Protein AF-A0A132CA80-F1 (afdb_monomer_lite)

Radius of gyration: 18.48 Å; chains: 1; bounding box: 50×25×46 Å

Structure (mmCIF, N/CA/C/O backbone):
data_AF-A0A132CA80-F1
#
_entry.id   AF-A0A132CA80-F1
#
loop_
_atom_site.group_PDB
_atom_site.id
_atom_site.type_symbol
_atom_site.label_atom_id
_atom_site.label_alt_id
_atom_site.label_comp_id
_atom_site.label_asym_id
_atom_site.label_entity_id
_atom_site.label_seq_id
_atom_site.pdbx_PDB_ins_code
_atom_site.Cartn_x
_atom_site.Cartn_y
_atom_site.Cartn_z
_atom_site.occupancy
_atom_site.B_iso_or_equiv
_atom_site.auth_seq_id
_atom_site.auth_comp_id
_atom_site.auth_asym_id
_atom_site.auth_atom_id
_atom_site.pdbx_PDB_model_num
ATOM 1 N N . MET A 1 1 ? -22.729 13.886 7.588 1.00 53.31 1 MET A N 1
ATOM 2 C CA . MET A 1 1 ? -21.333 14.214 7.976 1.00 53.31 1 MET A CA 1
ATOM 3 C C . MET A 1 1 ? -20.544 13.038 8.576 1.00 53.31 1 MET A C 1
ATOM 5 O O . MET A 1 1 ? -19.433 12.800 8.128 1.00 53.31 1 MET A O 1
ATOM 9 N N . LYS A 1 2 ? -21.091 12.235 9.509 1.00 60.41 2 LYS A N 1
ATOM 10 C CA . LYS A 1 2 ? -20.344 11.138 10.183 1.00 60.41 2 LYS A CA 1
ATOM 11 C C . LYS A 1 2 ? -19.775 10.031 9.264 1.00 60.41 2 LYS A C 1
ATOM 13 O O . LYS A 1 2 ? -18.798 9.391 9.634 1.00 60.41 2 LYS A O 1
ATOM 18 N N . LYS A 1 3 ? -20.377 9.775 8.092 1.00 66.94 3 LYS A N 1
ATOM 19 C CA . LYS A 1 3 ? -19.899 8.756 7.128 1.00 66.94 3 LYS A CA 1
ATOM 20 C C . LYS A 1 3 ? -18.690 9.237 6.312 1.00 66.94 3 LYS A C 1
ATOM 22 O O . LYS A 1 3 ? -17.729 8.491 6.186 1.00 66.94 3 LYS A O 1
ATOM 27 N N . LEU A 1 4 ? -18.713 10.491 5.849 1.00 74.81 4 LEU A N 1
ATOM 28 C CA . LEU A 1 4 ? -17.603 11.111 5.111 1.00 74.81 4 LEU A CA 1
ATOM 29 C C . LEU A 1 4 ? -16.339 11.214 5.971 1.00 74.81 4 LEU A C 1
ATOM 31 O O . LEU A 1 4 ? -15.269 10.852 5.502 1.00 74.81 4 LEU A O 1
ATOM 35 N N . GLY A 1 5 ? -16.471 11.593 7.248 1.00 77.56 5 GLY A N 1
ATOM 36 C CA . GLY A 1 5 ? -15.329 11.639 8.170 1.00 77.56 5 GLY A CA 1
ATOM 37 C C . GLY A 1 5 ? -14.659 10.276 8.383 1.00 77.56 5 GLY A C 1
ATOM 38 O O . GLY A 1 5 ? -13.439 10.199 8.456 1.00 77.56 5 GLY A O 1
ATOM 39 N N . LYS A 1 6 ? -15.433 9.181 8.407 1.00 79.06 6 LYS A N 1
ATOM 40 C CA . LYS A 1 6 ? -14.883 7.816 8.501 1.00 79.06 6 LYS A CA 1
ATOM 41 C C . LYS A 1 6 ? -14.187 7.377 7.213 1.00 79.06 6 LYS A C 1
ATOM 43 O O . LYS A 1 6 ? -13.144 6.739 7.284 1.00 79.06 6 LYS A O 1
ATOM 48 N N . CYS A 1 7 ? -14.750 7.721 6.053 1.00 77.88 7 CYS A N 1
ATOM 49 C CA . CYS A 1 7 ? -14.102 7.463 4.767 1.00 77.88 7 CYS A CA 1
ATOM 50 C C . CYS A 1 7 ? -12.776 8.220 4.660 1.00 77.88 7 CYS A C 1
ATOM 52 O O . CYS A 1 7 ? -11.759 7.591 4.401 1.00 77.88 7 CYS A O 1
ATOM 54 N N . ALA A 1 8 ? -12.771 9.523 4.956 1.00 84.00 8 ALA A N 1
ATOM 55 C CA . ALA A 1 8 ? -11.560 10.337 4.950 1.00 84.00 8 ALA A CA 1
ATOM 56 C C . ALA A 1 8 ? -10.497 9.787 5.913 1.00 84.00 8 ALA A C 1
ATOM 58 O O . ALA A 1 8 ? -9.340 9.650 5.533 1.00 84.00 8 ALA A O 1
ATOM 59 N N . LEU A 1 9 ? -10.896 9.393 7.127 1.00 85.38 9 LEU A N 1
ATOM 60 C CA . LEU A 1 9 ? -9.980 8.803 8.101 1.00 85.38 9 LEU A CA 1
ATOM 61 C C . LEU A 1 9 ? -9.358 7.493 7.594 1.00 85.38 9 LEU A C 1
ATOM 63 O O . LEU A 1 9 ? -8.147 7.326 7.682 1.00 85.38 9 LEU A O 1
ATOM 67 N N . ASN A 1 10 ? -10.156 6.587 7.022 1.00 85.94 10 ASN A N 1
ATOM 68 C CA . ASN A 1 10 ? -9.639 5.341 6.450 1.00 85.94 10 ASN A CA 1
ATOM 69 C C . ASN A 1 10 ? -8.670 5.600 5.293 1.00 85.94 10 ASN A C 1
ATOM 71 O O . ASN A 1 10 ? -7.649 4.923 5.196 1.00 85.94 10 ASN A O 1
ATOM 75 N N . THR A 1 11 ? -8.967 6.579 4.436 1.00 85.56 11 THR A N 1
ATOM 76 C CA . THR A 1 11 ? -8.073 6.978 3.344 1.00 85.56 11 THR A CA 1
ATOM 77 C C . THR A 1 11 ? -6.756 7.519 3.890 1.00 85.56 11 THR A C 1
ATOM 79 O O . THR A 1 11 ? -5.702 7.081 3.446 1.00 85.56 11 THR A O 1
ATOM 82 N N . ILE A 1 12 ? -6.793 8.393 4.899 1.00 90.19 12 ILE A N 1
ATOM 83 C CA . ILE A 1 12 ? -5.584 8.935 5.535 1.00 90.19 12 ILE A CA 1
ATOM 84 C C . ILE A 1 12 ? -4.757 7.811 6.168 1.00 90.19 12 ILE A C 1
ATOM 86 O O . ILE A 1 12 ? -3.561 7.728 5.914 1.00 90.19 12 ILE A O 1
ATOM 90 N N . ILE A 1 13 ? -5.382 6.908 6.931 1.00 89.75 13 ILE A N 1
ATOM 91 C CA . ILE A 1 13 ? -4.693 5.757 7.540 1.00 89.75 13 ILE A CA 1
ATOM 92 C C . ILE A 1 13 ? -4.065 4.869 6.463 1.00 89.75 13 ILE A C 1
ATOM 94 O O . ILE A 1 13 ? -2.946 4.399 6.633 1.00 89.75 13 ILE A O 1
ATOM 98 N N . THR A 1 14 ? -4.760 4.664 5.344 1.00 89.00 14 THR A N 1
ATOM 99 C CA . THR A 1 14 ? -4.258 3.848 4.234 1.00 89.00 14 THR A CA 1
ATOM 100 C C . THR A 1 14 ? -3.051 4.489 3.560 1.00 89.00 14 THR A C 1
ATOM 102 O O . THR A 1 14 ? -2.060 3.809 3.318 1.00 89.00 14 THR A O 1
ATOM 105 N N . LEU A 1 15 ? -3.103 5.796 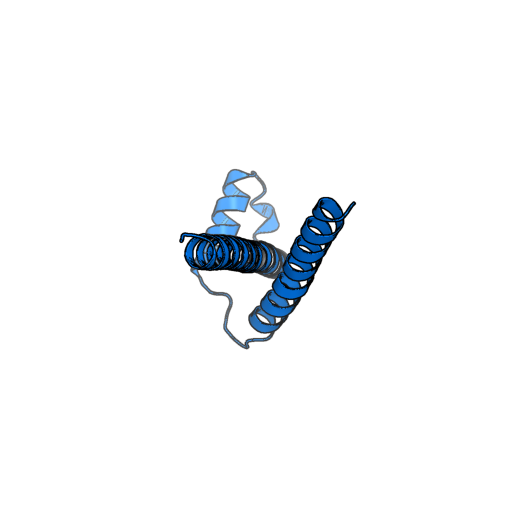3.300 1.00 88.81 15 LEU A N 1
ATOM 106 C CA . LEU A 1 15 ? -2.005 6.530 2.672 1.00 88.81 15 LEU A CA 1
ATOM 107 C C . LEU A 1 15 ? -0.788 6.625 3.597 1.00 88.81 15 LEU A C 1
ATOM 109 O O . LEU A 1 15 ? 0.322 6.309 3.182 1.00 88.81 15 LEU A O 1
ATOM 113 N N . VAL A 1 16 ? -0.992 7.003 4.862 1.00 91.75 16 VAL A N 1
ATOM 114 C CA . VAL A 1 16 ? 0.089 7.131 5.853 1.00 91.75 16 VAL A CA 1
ATOM 115 C C . VAL A 1 16 ? 0.678 5.764 6.196 1.00 91.75 16 VAL A C 1
ATOM 117 O O . VAL A 1 16 ? 1.895 5.614 6.242 1.00 91.75 16 VAL A O 1
ATOM 120 N N . GLY A 1 17 ? -0.168 4.753 6.399 1.00 87.00 17 GLY A N 1
ATOM 121 C CA . GLY A 1 17 ? 0.276 3.389 6.667 1.00 87.00 17 GLY A CA 1
ATOM 122 C C . GLY A 1 17 ? 0.998 2.775 5.470 1.00 87.00 17 GLY A C 1
ATOM 123 O O . GLY A 1 17 ? 2.048 2.166 5.647 1.00 87.00 17 GLY A O 1
ATOM 124 N N . GLY A 1 18 ? 0.477 2.977 4.256 1.00 87.62 18 GLY A N 1
ATOM 125 C CA . GLY A 1 18 ? 1.106 2.522 3.016 1.00 87.62 18 GLY A CA 1
ATOM 126 C C . GLY A 1 18 ? 2.471 3.168 2.792 1.00 87.62 18 GLY A C 1
ATOM 127 O O . GLY A 1 18 ? 3.429 2.465 2.488 1.00 87.62 18 GLY A O 1
ATOM 128 N N . TRP A 1 19 ? 2.591 4.477 3.034 1.00 90.44 19 TRP A N 1
ATOM 129 C CA . TRP A 1 19 ? 3.880 5.174 3.014 1.00 90.44 19 TRP A CA 1
ATOM 130 C C . TRP A 1 19 ? 4.838 4.591 4.055 1.00 90.44 19 TRP A C 1
ATOM 132 O O . TRP A 1 19 ? 5.959 4.216 3.716 1.00 90.44 19 TRP A O 1
ATOM 142 N N . ALA A 1 20 ? 4.423 4.508 5.322 1.00 89.44 20 ALA A N 1
ATOM 143 C CA . ALA A 1 20 ? 5.281 4.021 6.399 1.00 89.44 20 ALA A CA 1
ATOM 144 C C . ALA A 1 20 ? 5.800 2.604 6.112 1.00 89.44 20 ALA A C 1
ATOM 146 O O . ALA A 1 20 ? 6.993 2.346 6.265 1.00 89.44 20 ALA A O 1
ATOM 147 N N . LEU A 1 21 ? 4.922 1.720 5.629 1.00 85.25 21 LEU A N 1
ATOM 148 C CA . LEU A 1 21 ? 5.278 0.365 5.223 1.00 85.25 21 LEU A CA 1
ATOM 149 C C . LEU A 1 21 ? 6.282 0.373 4.063 1.00 85.25 21 LEU A C 1
ATOM 151 O O . LEU A 1 21 ? 7.312 -0.286 4.159 1.00 85.25 21 LEU A O 1
ATOM 155 N N . ALA A 1 22 ? 6.035 1.167 3.019 1.00 86.94 22 ALA A N 1
ATOM 156 C CA . ALA A 1 22 ? 6.947 1.284 1.884 1.00 86.94 22 ALA A CA 1
ATOM 157 C C . ALA A 1 22 ? 8.344 1.757 2.310 1.00 86.94 22 ALA A C 1
ATOM 159 O O . ALA A 1 22 ? 9.344 1.196 1.881 1.00 86.94 22 ALA A O 1
ATOM 160 N N . ASN A 1 23 ? 8.426 2.744 3.206 1.00 86.62 23 ASN A N 1
ATOM 161 C CA . ASN A 1 23 ? 9.697 3.274 3.705 1.00 86.62 23 ASN A CA 1
ATOM 162 C C . ASN A 1 23 ? 10.464 2.234 4.540 1.00 86.62 23 ASN A C 1
ATOM 164 O O . ASN A 1 23 ? 11.685 2.152 4.449 1.00 86.62 23 ASN A O 1
ATOM 168 N N . ILE A 1 24 ? 9.758 1.405 5.318 1.00 85.94 24 ILE A N 1
ATOM 169 C CA . ILE A 1 24 ? 10.374 0.268 6.018 1.00 85.94 24 ILE A CA 1
ATOM 170 C C . ILE A 1 24 ? 10.929 -0.735 5.006 1.00 85.94 24 ILE A C 1
ATOM 172 O O . ILE A 1 24 ? 12.073 -1.153 5.147 1.00 85.94 24 ILE A O 1
ATOM 176 N N . VAL A 1 25 ? 10.145 -1.092 3.984 1.00 83.38 25 VAL A N 1
ATOM 177 C CA . VAL A 1 25 ? 10.547 -2.071 2.963 1.00 83.38 25 VAL A CA 1
ATOM 178 C C . VAL A 1 25 ? 11.755 -1.582 2.162 1.00 83.38 25 VAL A C 1
ATOM 180 O O . VAL A 1 25 ? 12.70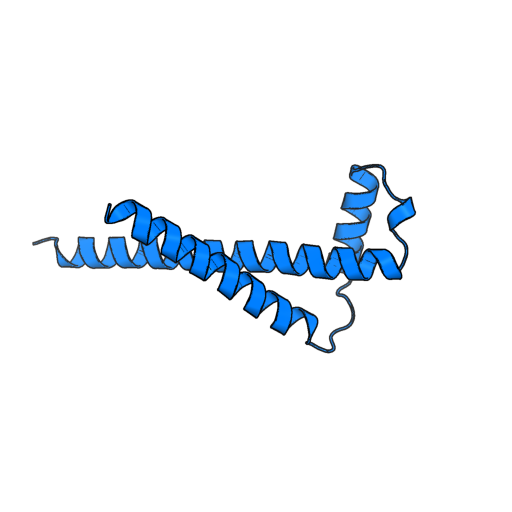0 -2.338 1.987 1.00 83.38 25 VAL A O 1
ATOM 183 N N . ILE A 1 26 ? 11.766 -0.317 1.738 1.00 82.94 26 ILE A N 1
ATOM 184 C CA . ILE A 1 26 ? 12.867 0.284 0.966 1.00 82.94 26 ILE A CA 1
ATOM 185 C C . ILE A 1 26 ? 14.154 0.401 1.799 1.00 82.94 26 ILE A C 1
ATOM 187 O O . ILE A 1 26 ? 15.250 0.305 1.263 1.00 82.94 26 ILE A O 1
ATOM 191 N N . ARG A 1 27 ? 14.048 0.607 3.118 1.00 81.12 27 ARG A N 1
ATOM 192 C CA . ARG A 1 27 ? 15.214 0.695 4.016 1.00 81.12 27 ARG A CA 1
ATOM 193 C C . ARG A 1 27 ? 15.812 -0.656 4.386 1.00 81.12 27 ARG A C 1
ATOM 195 O O . ARG A 1 27 ? 16.872 -0.679 5.016 1.00 81.12 27 ARG A O 1
ATOM 202 N N . LEU A 1 28 ? 15.141 -1.762 4.071 1.00 78.62 28 LEU A N 1
ATOM 203 C CA . LEU A 1 28 ? 15.724 -3.078 4.283 1.00 78.62 28 LEU A CA 1
ATOM 204 C C . LEU A 1 28 ? 16.896 -3.247 3.305 1.00 78.62 28 LEU A C 1
ATOM 206 O O . LEU A 1 28 ? 16.708 -3.033 2.111 1.00 78.62 28 LEU A O 1
ATOM 210 N N . PRO A 1 29 ? 18.091 -3.644 3.779 1.00 67.56 29 PRO A N 1
ATOM 211 C CA . PRO A 1 29 ? 19.248 -3.908 2.927 1.00 67.56 29 PRO A CA 1
ATOM 212 C C . PRO A 1 29 ? 19.073 -5.266 2.230 1.00 67.56 29 PRO A C 1
ATOM 214 O O . PRO A 1 29 ? 19.815 -6.213 2.474 1.00 67.56 29 PRO A O 1
ATOM 217 N N . ILE A 1 30 ? 18.016 -5.385 1.433 1.00 65.62 30 ILE A N 1
ATOM 218 C CA . ILE A 1 30 ? 17.693 -6.557 0.629 1.00 65.62 30 ILE A CA 1
ATOM 219 C C . ILE A 1 30 ? 17.923 -6.142 -0.819 1.00 65.62 30 ILE A C 1
ATOM 221 O O . ILE A 1 30 ? 17.369 -5.140 -1.268 1.00 65.62 30 ILE A O 1
ATOM 225 N N . GLU A 1 31 ? 18.758 -6.896 -1.532 1.00 67.88 31 GLU A N 1
ATOM 226 C CA . GLU A 1 31 ? 18.942 -6.711 -2.972 1.00 67.88 31 GLU A CA 1
ATOM 227 C C . GLU A 1 31 ? 17.583 -6.766 -3.679 1.00 67.88 31 GLU A C 1
ATOM 229 O O . GLU A 1 31 ? 16.716 -7.561 -3.302 1.00 67.88 31 GLU A O 1
ATOM 234 N N . MET A 1 32 ? 17.386 -5.894 -4.675 1.00 64.12 32 MET A N 1
ATOM 235 C CA . MET A 1 32 ? 16.118 -5.759 -5.389 1.00 64.12 32 MET A CA 1
ATOM 236 C C . MET A 1 32 ? 15.624 -7.146 -5.824 1.00 64.12 32 MET A C 1
ATOM 238 O O . MET A 1 32 ? 16.319 -7.844 -6.566 1.00 64.12 32 MET A O 1
ATOM 242 N N . PRO A 1 33 ? 14.467 -7.607 -5.320 1.00 72.62 33 PRO A N 1
ATOM 243 C CA . PRO A 1 33 ? 14.100 -8.995 -5.504 1.00 72.62 33 PRO A CA 1
ATOM 244 C C . PRO A 1 33 ? 13.782 -9.248 -6.977 1.00 72.62 33 PRO A C 1
ATOM 246 O O . PRO A 1 33 ? 13.026 -8.491 -7.584 1.00 72.62 33 PRO A O 1
ATOM 249 N N . GLY A 1 34 ? 14.315 -10.337 -7.540 1.00 74.50 34 GLY A N 1
ATOM 250 C CA . GLY A 1 34 ? 14.223 -10.616 -8.981 1.00 74.50 34 GLY A CA 1
ATOM 251 C C . GLY A 1 34 ? 12.796 -10.613 -9.542 1.00 74.50 34 GLY A C 1
ATOM 252 O O . GLY A 1 34 ? 12.580 -10.166 -10.659 1.00 74.50 34 GLY A O 1
ATOM 253 N N . PHE A 1 3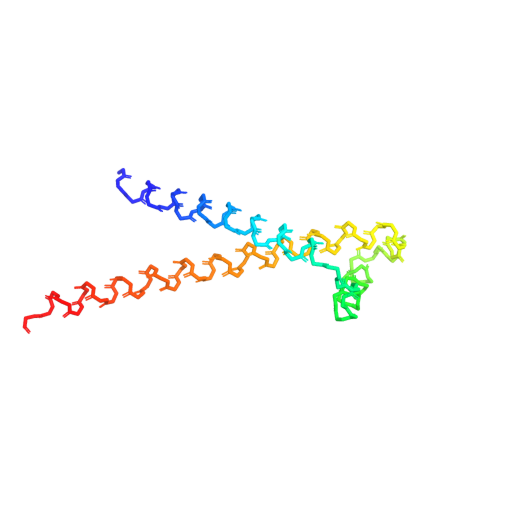5 ? 11.788 -10.990 -8.744 1.00 74.25 35 PHE A N 1
ATOM 254 C CA . PHE A 1 35 ? 10.384 -10.917 -9.176 1.00 74.25 35 PHE A CA 1
ATOM 255 C C . PHE A 1 35 ? 9.910 -9.482 -9.463 1.00 74.25 35 PHE A C 1
ATOM 257 O O . PHE A 1 35 ? 9.033 -9.274 -10.301 1.00 74.25 35 PHE A O 1
ATOM 264 N N . LEU A 1 36 ? 10.436 -8.497 -8.728 1.00 76.94 36 LEU A N 1
ATOM 265 C CA . LEU A 1 36 ? 10.074 -7.091 -8.877 1.00 76.94 36 LEU A CA 1
ATOM 266 C C . LEU A 1 36 ? 10.763 -6.506 -10.111 1.00 76.94 36 LEU A C 1
ATOM 268 O O . LEU A 1 36 ? 10.130 -5.776 -10.867 1.00 76.94 36 LEU A O 1
ATOM 272 N N . ASP A 1 37 ? 12.018 -6.893 -10.333 1.00 80.31 37 ASP A N 1
ATOM 273 C CA . ASP A 1 37 ? 12.804 -6.567 -11.524 1.00 80.31 37 ASP A CA 1
ATOM 274 C C . ASP A 1 37 ? 12.132 -7.077 -12.807 1.00 80.31 37 ASP A C 1
ATOM 276 O O . ASP A 1 37 ? 11.776 -6.288 -13.690 1.00 80.31 37 ASP A O 1
ATOM 280 N N . ASP A 1 38 ? 11.832 -8.379 -12.846 1.00 82.38 38 ASP A N 1
ATOM 281 C CA . ASP A 1 38 ? 11.148 -9.036 -13.961 1.00 82.38 38 ASP A CA 1
ATOM 282 C C . ASP A 1 38 ? 9.761 -8.426 -14.205 1.00 82.38 38 ASP A C 1
ATOM 284 O O . ASP A 1 38 ? 9.360 -8.204 -15.350 1.00 82.38 38 ASP A O 1
ATOM 288 N N . GLY A 1 39 ? 9.027 -8.113 -13.132 1.00 80.62 39 GLY A N 1
ATOM 289 C CA . GLY A 1 39 ? 7.712 -7.480 -13.206 1.00 80.62 39 GLY A CA 1
ATOM 290 C C . GLY A 1 39 ? 7.758 -6.074 -13.808 1.00 80.62 39 GLY A C 1
ATOM 291 O O . GLY A 1 39 ? 6.941 -5.749 -14.674 1.00 80.62 39 GLY A O 1
ATOM 292 N N . ILE A 1 40 ? 8.725 -5.249 -13.396 1.00 82.81 40 ILE A N 1
ATOM 293 C CA . ILE A 1 40 ? 8.917 -3.897 -13.937 1.00 82.81 40 ILE A CA 1
ATOM 294 C C . ILE A 1 40 ? 9.346 -3.975 -15.400 1.00 82.81 40 ILE A C 1
ATOM 296 O O . ILE A 1 40 ? 8.744 -3.303 -16.236 1.00 82.81 40 ILE A O 1
ATOM 300 N N . ARG A 1 41 ? 10.305 -4.842 -15.748 1.00 83.00 41 ARG A N 1
ATOM 301 C CA . ARG A 1 41 ? 10.719 -5.059 -17.145 1.00 83.00 41 ARG A CA 1
ATOM 302 C C . ARG A 1 41 ? 9.577 -5.545 -18.026 1.00 83.00 41 ARG A C 1
ATOM 304 O O . ARG A 1 41 ? 9.426 -5.060 -19.145 1.00 83.00 41 ARG A O 1
ATOM 311 N N . ALA A 1 42 ? 8.750 -6.469 -17.542 1.00 83.19 42 ALA A N 1
ATOM 312 C CA . ALA A 1 42 ? 7.570 -6.922 -18.270 1.00 83.19 42 ALA A CA 1
ATOM 313 C C . ALA A 1 42 ? 6.579 -5.773 -18.500 1.00 83.19 42 ALA A C 1
ATOM 315 O O . ALA A 1 42 ? 6.064 -5.620 -19.607 1.00 83.19 42 ALA A O 1
ATOM 316 N N . MET A 1 43 ? 6.348 -4.935 -17.486 1.00 80.88 43 MET A N 1
ATOM 317 C CA . MET A 1 43 ? 5.458 -3.783 -17.604 1.00 80.88 43 MET A CA 1
ATOM 318 C C . MET A 1 43 ? 6.001 -2.730 -18.574 1.00 80.88 43 MET A C 1
ATOM 320 O O . MET A 1 43 ? 5.241 -2.255 -19.408 1.00 80.88 43 MET A O 1
ATOM 324 N N . LEU A 1 44 ? 7.299 -2.423 -18.526 1.00 83.31 44 LEU A N 1
ATOM 325 C CA . LEU A 1 44 ? 7.960 -1.511 -19.466 1.00 83.31 44 LEU A CA 1
ATOM 326 C C . LEU A 1 44 ? 7.906 -2.025 -20.909 1.00 83.31 44 LEU A C 1
ATOM 328 O O . LEU A 1 44 ? 7.617 -1.266 -21.831 1.00 83.31 44 LEU A O 1
ATOM 332 N N . ASN A 1 45 ? 8.112 -3.329 -21.109 1.00 83.12 45 ASN A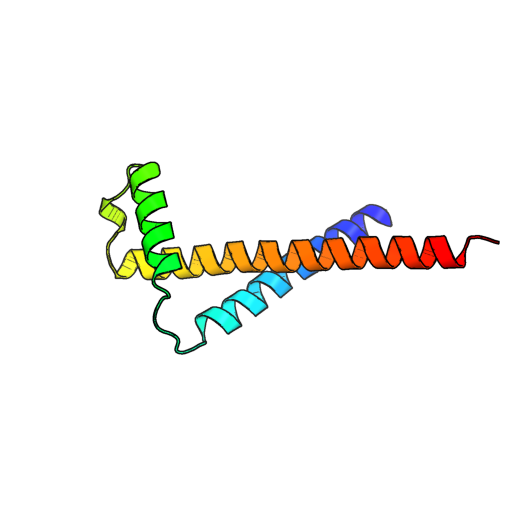 N 1
ATOM 333 C CA . ASN A 1 45 ? 7.944 -3.956 -22.419 1.00 83.12 45 ASN A CA 1
ATOM 334 C C . ASN A 1 45 ? 6.490 -3.875 -22.914 1.00 83.12 45 ASN A C 1
ATOM 336 O O . ASN A 1 45 ? 6.261 -3.667 -24.103 1.00 83.12 45 ASN A O 1
ATOM 340 N N . LEU A 1 46 ? 5.506 -4.009 -22.018 1.00 85.31 46 LEU A N 1
ATOM 341 C CA . LEU A 1 46 ? 4.082 -3.895 -22.355 1.00 85.31 46 LEU A CA 1
ATOM 342 C C . LEU A 1 46 ? 3.648 -2.455 -22.651 1.00 85.31 46 LEU A C 1
ATOM 344 O O . LEU A 1 46 ? 2.813 -2.243 -23.527 1.00 85.31 46 LEU A O 1
ATOM 348 N N . THR A 1 47 ? 4.185 -1.469 -21.931 1.00 82.81 47 THR A N 1
ATOM 349 C CA . THR A 1 47 ? 3.884 -0.047 -22.156 1.00 82.81 47 THR A CA 1
ATOM 350 C C . THR A 1 47 ? 4.663 0.545 -23.326 1.00 82.81 47 THR A C 1
ATOM 352 O O . THR A 1 47 ? 4.371 1.669 -23.724 1.00 82.81 47 THR A O 1
ATOM 355 N N . GLY A 1 48 ? 5.600 -0.211 -23.909 1.00 80.62 48 GLY A N 1
ATOM 356 C CA . GLY A 1 48 ? 6.402 0.219 -25.051 1.00 80.62 48 GLY A CA 1
ATOM 357 C C . GLY A 1 48 ? 7.548 1.155 -24.676 1.00 80.62 48 GLY A C 1
ATOM 358 O O . GLY A 1 48 ? 8.008 1.892 -25.542 1.00 80.62 48 GLY A O 1
ATOM 359 N N . HIS A 1 49 ? 8.001 1.108 -23.418 1.00 80.88 49 HIS A N 1
ATOM 360 C CA . HIS A 1 49 ? 9.097 1.921 -22.888 1.00 80.88 49 HIS A CA 1
ATOM 361 C C . HIS A 1 49 ? 10.298 1.085 -22.387 1.00 80.88 49 HIS A C 1
ATOM 363 O O . HIS A 1 49 ? 10.729 1.251 -21.240 1.00 80.88 49 HIS A O 1
ATOM 369 N N . PRO A 1 50 ? 10.855 0.150 -23.187 1.00 75.62 50 PRO A N 1
ATOM 370 C CA . PRO A 1 50 ? 12.013 -0.653 -22.780 1.00 75.62 50 PRO A CA 1
ATOM 371 C C . PRO A 1 50 ? 13.271 0.190 -22.509 1.00 75.62 50 PRO A C 1
ATOM 373 O O . PRO A 1 50 ? 14.170 -0.262 -21.806 1.00 75.62 50 PRO A O 1
ATOM 376 N N . GLU A 1 51 ? 13.341 1.416 -23.028 1.00 75.38 51 GLU A N 1
ATOM 377 C CA . GLU A 1 51 ? 14.425 2.374 -22.802 1.00 75.38 51 GLU A CA 1
ATOM 378 C C . GLU A 1 51 ? 14.565 2.824 -21.341 1.00 75.38 51 GLU A C 1
ATOM 380 O O . GLU A 1 51 ? 15.634 3.291 -20.956 1.00 75.38 51 GLU A O 1
ATOM 385 N N . LEU A 1 52 ? 13.516 2.648 -20.531 1.00 72.62 52 LEU A N 1
ATOM 386 C CA . LEU A 1 52 ? 13.519 2.929 -19.092 1.00 72.62 52 LEU A CA 1
ATOM 387 C C . LEU A 1 52 ? 14.024 1.737 -18.260 1.00 72.62 52 L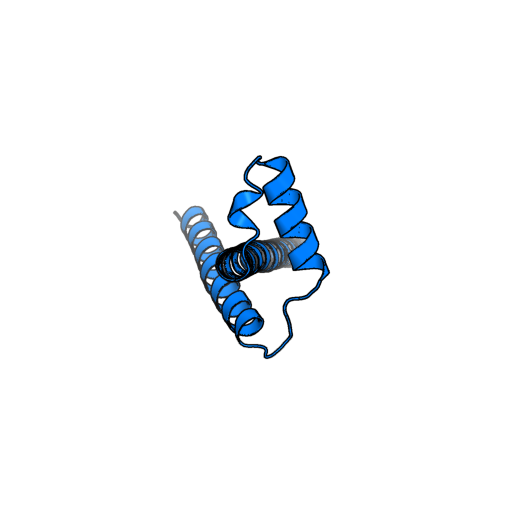EU A C 1
ATOM 389 O O . LEU A 1 52 ? 14.021 1.793 -17.035 1.00 72.62 52 LEU A O 1
ATOM 393 N N . ALA A 1 53 ? 14.459 0.641 -18.894 1.00 74.75 53 ALA A N 1
ATOM 394 C CA . ALA A 1 53 ? 15.046 -0.519 -18.216 1.00 74.75 53 ALA A CA 1
ATOM 395 C C . ALA A 1 53 ? 16.535 -0.314 -17.854 1.00 74.75 53 ALA A C 1
ATOM 397 O O . ALA A 1 53 ? 17.327 -1.265 -17.879 1.00 74.75 53 ALA A O 1
ATOM 398 N N . ASN A 1 54 ? 16.915 0.928 -17.545 1.00 80.69 54 ASN A N 1
ATOM 399 C CA . ASN A 1 54 ? 18.229 1.283 -17.021 1.00 80.69 54 ASN A CA 1
ATOM 400 C C . ASN A 1 54 ? 18.246 1.079 -15.499 1.00 80.69 54 ASN A C 1
ATOM 402 O O . ASN A 1 54 ? 17.220 1.282 -14.854 1.00 80.69 54 ASN A O 1
ATOM 406 N N . PRO A 1 55 ? 19.395 0.720 -14.903 1.00 74.62 55 PRO A N 1
ATOM 407 C CA . PRO A 1 55 ? 19.490 0.444 -13.469 1.00 74.62 55 PRO A CA 1
ATOM 408 C C . PRO A 1 55 ? 19.030 1.619 -12.588 1.00 74.62 55 PRO A C 1
ATOM 410 O O . PRO A 1 55 ? 18.322 1.385 -11.612 1.00 74.62 55 PRO A O 1
ATOM 413 N N . ASP A 1 56 ? 19.341 2.862 -12.969 1.00 78.31 56 ASP A N 1
ATOM 414 C CA . ASP A 1 56 ? 18.920 4.060 -12.224 1.00 78.31 56 ASP A CA 1
ATOM 415 C C . ASP A 1 56 ? 17.390 4.260 -12.251 1.00 78.31 56 ASP A C 1
ATOM 417 O O . ASP A 1 56 ? 16.761 4.540 -11.230 1.00 78.31 56 ASP A O 1
ATOM 421 N N . ASP A 1 57 ? 16.763 4.076 -13.415 1.00 81.69 57 ASP A N 1
ATOM 422 C CA . ASP A 1 57 ? 15.312 4.225 -13.582 1.00 81.69 57 ASP A CA 1
ATOM 423 C C . ASP A 1 57 ? 14.549 3.068 -12.918 1.00 81.69 57 ASP A C 1
ATOM 425 O O . ASP A 1 57 ? 13.487 3.259 -12.317 1.00 81.69 57 ASP A O 1
ATOM 429 N N . MET A 1 58 ? 15.107 1.857 -12.983 1.00 79.69 58 MET A N 1
ATOM 430 C CA . MET A 1 58 ? 14.534 0.660 -12.374 1.00 79.69 58 MET A CA 1
ATOM 431 C C . MET A 1 58 ? 14.477 0.755 -10.848 1.00 79.69 58 MET A C 1
ATOM 433 O O . MET A 1 58 ? 13.488 0.302 -10.270 1.00 79.69 58 MET A O 1
ATOM 437 N N . GLU A 1 59 ? 15.451 1.399 -10.197 1.00 81.12 59 GLU A N 1
ATOM 438 C CA . GLU A 1 59 ? 15.404 1.664 -8.753 1.00 81.12 59 GLU A CA 1
ATOM 439 C C . GLU A 1 59 ? 14.193 2.542 -8.390 1.00 81.12 59 GLU A C 1
ATOM 441 O O . GLU A 1 59 ? 13.394 2.195 -7.514 1.00 81.12 59 GLU A O 1
ATOM 446 N N . VAL A 1 60 ? 13.985 3.643 -9.116 1.00 83.25 60 VAL A N 1
ATOM 447 C CA . VAL A 1 60 ? 12.856 4.560 -8.878 1.00 83.25 60 VAL A CA 1
ATOM 448 C C . VAL A 1 60 ? 11.514 3.881 -9.170 1.00 83.25 60 VAL A C 1
ATOM 450 O O . VAL A 1 60 ? 10.542 4.047 -8.417 1.00 83.25 60 VAL A O 1
ATOM 453 N N . LEU A 1 61 ? 11.445 3.077 -10.234 1.00 85.44 61 LEU A N 1
ATOM 454 C CA . LEU A 1 61 ? 10.263 2.283 -10.568 1.00 85.44 61 LEU A CA 1
ATOM 455 C C . LEU A 1 61 ? 9.972 1.231 -9.493 1.00 85.44 61 LEU A C 1
ATOM 457 O O . LEU A 1 61 ? 8.811 1.051 -9.125 1.00 85.44 61 LEU A O 1
ATOM 461 N N . ALA A 1 62 ? 11.001 0.599 -8.925 1.00 83.81 62 ALA A N 1
ATOM 462 C CA . ALA A 1 62 ? 10.870 -0.348 -7.824 1.00 83.81 62 ALA A CA 1
ATOM 463 C C . ALA A 1 62 ? 10.346 0.316 -6.556 1.00 83.81 62 ALA A C 1
ATOM 465 O O . ALA A 1 62 ? 9.379 -0.170 -5.969 1.00 83.81 62 ALA A O 1
ATOM 466 N N . MET A 1 63 ? 10.905 1.463 -6.167 1.00 83.69 63 MET A N 1
ATOM 467 C CA . MET A 1 63 ? 10.413 2.239 -5.024 1.00 83.69 63 MET A CA 1
ATOM 468 C C . MET A 1 63 ? 8.943 2.633 -5.208 1.00 83.69 63 MET A C 1
ATOM 470 O O . MET A 1 63 ? 8.137 2.519 -4.281 1.00 83.69 63 MET A O 1
ATOM 474 N N . THR A 1 64 ? 8.575 3.049 -6.421 1.00 84.44 64 THR A N 1
ATOM 475 C CA . THR A 1 64 ? 7.200 3.425 -6.766 1.00 84.44 64 THR A CA 1
ATOM 476 C C . THR A 1 64 ? 6.265 2.215 -6.721 1.00 84.44 64 THR A C 1
ATOM 478 O O . THR A 1 64 ? 5.195 2.283 -6.113 1.00 84.44 64 THR A O 1
ATOM 481 N N . ALA A 1 65 ? 6.672 1.081 -7.292 1.00 85.25 65 ALA A N 1
ATOM 482 C CA . ALA A 1 65 ? 5.912 -0.164 -7.251 1.00 85.25 65 ALA A CA 1
ATOM 483 C C . ALA A 1 65 ? 5.715 -0.662 -5.810 1.00 85.25 65 ALA A C 1
ATOM 485 O O . ALA A 1 65 ? 4.600 -1.029 -5.436 1.00 85.25 65 ALA A O 1
ATOM 486 N N . ILE A 1 66 ? 6.758 -0.601 -4.974 1.00 86.44 66 ILE A N 1
ATOM 487 C CA . ILE A 1 66 ? 6.698 -0.942 -3.545 1.00 86.44 66 ILE A CA 1
ATOM 488 C C . ILE A 1 66 ? 5.728 -0.017 -2.807 1.00 86.44 66 ILE A C 1
ATOM 490 O O . ILE A 1 66 ? 4.941 -0.493 -1.985 1.00 86.44 66 ILE A O 1
ATOM 494 N N . LEU A 1 67 ? 5.735 1.286 -3.101 1.00 86.75 67 LEU A N 1
ATOM 495 C CA . LEU A 1 67 ? 4.791 2.237 -2.516 1.00 86.75 67 LEU A CA 1
ATOM 496 C C . LEU A 1 67 ? 3.344 1.894 -2.882 1.00 86.75 67 LEU A C 1
ATOM 498 O O . LEU A 1 67 ? 2.494 1.797 -1.996 1.00 86.75 67 LEU A O 1
ATOM 502 N N . ILE A 1 68 ? 3.068 1.663 -4.167 1.00 86.44 68 ILE A N 1
ATOM 503 C CA . ILE A 1 68 ? 1.729 1.298 -4.646 1.00 86.44 68 ILE A CA 1
ATOM 504 C C . ILE A 1 68 ? 1.277 -0.017 -4.001 1.00 86.44 68 ILE A C 1
ATOM 506 O O . ILE A 1 68 ? 0.184 -0.082 -3.434 1.00 86.44 68 ILE A O 1
ATOM 510 N N . ALA A 1 69 ? 2.129 -1.045 -4.014 1.00 86.81 69 ALA A N 1
ATOM 511 C CA . ALA A 1 69 ? 1.851 -2.329 -3.381 1.00 86.81 69 ALA A CA 1
ATOM 512 C C . ALA A 1 69 ? 1.570 -2.174 -1.878 1.00 86.81 69 ALA A C 1
ATOM 514 O O . ALA A 1 69 ? 0.597 -2.731 -1.368 1.00 86.81 69 ALA A O 1
ATOM 515 N N . SER A 1 70 ? 2.355 -1.356 -1.173 1.00 86.56 70 SER A N 1
ATOM 516 C CA . SER A 1 70 ? 2.172 -1.095 0.258 1.00 86.56 70 SER A CA 1
ATOM 517 C C . SER A 1 70 ? 0.844 -0.395 0.551 1.00 86.56 70 SER A C 1
ATOM 519 O O . SER A 1 70 ? 0.137 -0.782 1.482 1.00 86.56 70 SER A O 1
ATOM 521 N N . ILE A 1 71 ? 0.454 0.593 -0.261 1.00 87.19 71 ILE A N 1
ATOM 522 C CA . ILE A 1 71 ? -0.848 1.268 -0.144 1.00 87.19 71 ILE A CA 1
ATOM 523 C C . ILE A 1 71 ? -1.993 0.273 -0.360 1.00 87.19 71 ILE A C 1
ATOM 525 O O . ILE A 1 71 ? -2.958 0.281 0.407 1.00 87.19 71 ILE A O 1
ATOM 529 N N . ILE A 1 72 ? -1.888 -0.608 -1.361 1.00 88.81 72 ILE A N 1
ATOM 530 C CA . ILE A 1 72 ? -2.895 -1.645 -1.627 1.00 88.81 72 ILE A CA 1
ATOM 531 C C . ILE A 1 72 ? -3.012 -2.593 -0.430 1.00 88.81 72 ILE A C 1
ATOM 533 O O . ILE A 1 72 ? -4.120 -2.818 0.059 1.00 88.81 72 ILE A O 1
ATOM 537 N N . VAL A 1 73 ? -1.890 -3.106 0.085 1.00 88.69 73 VAL A N 1
ATOM 538 C CA . VAL A 1 73 ? -1.868 -4.015 1.244 1.00 88.69 73 VAL A CA 1
ATOM 539 C C . VAL A 1 73 ? -2.530 -3.366 2.457 1.00 88.69 73 VAL A C 1
ATOM 541 O O . VAL A 1 73 ? -3.439 -3.947 3.055 1.00 88.69 73 VAL A O 1
ATOM 544 N N . VAL A 1 74 ? -2.141 -2.136 2.800 1.00 89.25 74 VAL A N 1
ATOM 545 C CA . VAL A 1 74 ? -2.727 -1.420 3.940 1.00 89.25 74 VAL A CA 1
ATOM 546 C C . VAL A 1 74 ? -4.209 -1.125 3.698 1.00 89.25 74 VAL A C 1
ATOM 548 O O . VAL A 1 74 ? -5.022 -1.308 4.604 1.00 89.25 74 VAL A O 1
ATOM 551 N N . GLY A 1 75 ? -4.603 -0.751 2.480 1.00 85.62 75 GLY A N 1
ATOM 552 C CA . GLY A 1 75 ? -6.003 -0.500 2.133 1.00 85.62 75 GLY A CA 1
ATOM 553 C C . GLY A 1 75 ? -6.880 -1.746 2.270 1.00 85.62 75 GLY A C 1
ATOM 554 O O . GLY A 1 75 ? -7.996 -1.674 2.799 1.00 85.62 75 GLY A O 1
ATOM 555 N N . VAL A 1 76 ? -6.361 -2.909 1.869 1.00 90.06 76 VAL A N 1
ATOM 556 C CA . VAL A 1 76 ? -7.017 -4.210 2.053 1.00 90.06 76 VAL A CA 1
ATOM 557 C C . VAL A 1 76 ? -7.166 -4.526 3.542 1.00 90.06 76 VAL A C 1
ATOM 559 O O . VAL A 1 76 ? -8.273 -4.849 3.979 1.00 90.06 76 VAL A O 1
ATOM 562 N N . LEU A 1 77 ? -6.110 -4.352 4.345 1.00 88.19 77 LEU A N 1
ATOM 563 C CA . LEU A 1 77 ? -6.146 -4.572 5.797 1.00 88.19 77 LEU A CA 1
ATOM 564 C C . LEU A 1 77 ? -7.162 -3.663 6.501 1.00 88.19 77 LEU A C 1
ATOM 566 O O . LEU A 1 77 ? -7.966 -4.137 7.305 1.00 88.19 77 LEU A O 1
ATOM 570 N N . VAL A 1 78 ? -7.179 -2.371 6.166 1.00 88.31 78 VAL A N 1
ATOM 571 C CA . VAL A 1 78 ? -8.146 -1.402 6.704 1.00 88.31 78 VAL A CA 1
ATOM 572 C C . VAL A 1 78 ? -9.571 -1.799 6.314 1.00 88.31 78 VAL A C 1
ATOM 574 O O . VAL A 1 78 ? -10.487 -1.739 7.139 1.00 88.31 78 VAL A O 1
ATOM 577 N N . THR A 1 79 ? -9.788 -2.249 5.079 1.00 87.19 79 THR A N 1
ATOM 578 C CA . THR A 1 79 ? -11.105 -2.706 4.612 1.00 87.19 79 THR A CA 1
ATOM 579 C C . THR A 1 79 ? -11.563 -3.956 5.364 1.00 87.19 79 THR A C 1
ATOM 581 O O . THR A 1 79 ? -12.689 -3.991 5.866 1.00 87.19 79 THR A O 1
ATOM 584 N N . LEU A 1 80 ? -10.682 -4.947 5.525 1.00 88.31 80 LEU A N 1
ATOM 585 C CA . LEU A 1 80 ? -10.928 -6.156 6.314 1.00 88.31 80 LEU A CA 1
ATOM 586 C C . LEU A 1 80 ? -11.263 -5.831 7.771 1.00 88.31 80 LEU A C 1
ATOM 588 O O . LEU A 1 80 ? -12.282 -6.304 8.276 1.00 88.31 80 LEU A O 1
ATOM 592 N N . ALA A 1 81 ? -10.477 -4.976 8.426 1.00 86.44 81 ALA A N 1
ATOM 593 C CA . ALA A 1 81 ? -10.736 -4.545 9.797 1.00 86.44 81 ALA A CA 1
ATOM 594 C C . ALA A 1 81 ? -12.124 -3.896 9.925 1.00 86.44 81 ALA A C 1
ATOM 596 O O . ALA A 1 81 ? -12.908 -4.251 10.807 1.00 86.44 81 ALA A O 1
ATOM 597 N N . ASN A 1 82 ? -12.486 -3.016 8.988 1.00 85.94 82 ASN A N 1
ATOM 598 C CA . ASN A 1 82 ? -13.807 -2.390 8.957 1.00 85.94 82 ASN A CA 1
ATOM 599 C C . ASN A 1 82 ? -14.946 -3.406 8.761 1.00 85.94 82 ASN A C 1
ATOM 601 O O . ASN A 1 82 ? -15.997 -3.282 9.397 1.00 85.94 82 ASN A O 1
ATOM 605 N N . VAL A 1 83 ? -14.761 -4.416 7.904 1.00 86.88 83 VAL A N 1
ATOM 606 C CA . VAL A 1 83 ? -15.742 -5.495 7.694 1.00 86.88 83 VAL A CA 1
ATOM 607 C C . VAL A 1 83 ? -15.895 -6.351 8.954 1.00 86.88 83 VAL A C 1
ATOM 609 O O . VAL A 1 83 ? -17.023 -6.641 9.359 1.00 86.88 83 VAL A O 1
ATOM 612 N N . ILE A 1 84 ? -14.789 -6.716 9.608 1.00 88.06 84 ILE A N 1
ATOM 613 C CA . ILE A 1 84 ? -14.787 -7.522 10.837 1.00 88.06 84 ILE A CA 1
ATOM 614 C C . ILE A 1 84 ? -15.476 -6.771 11.979 1.00 88.06 84 ILE A C 1
ATOM 616 O O . ILE A 1 84 ? -16.337 -7.349 12.640 1.00 88.06 84 ILE A O 1
ATOM 620 N N . ILE A 1 85 ? -15.164 -5.486 12.175 1.00 85.12 85 ILE A N 1
ATOM 621 C CA . ILE A 1 85 ? -15.792 -4.644 13.205 1.00 85.12 85 ILE A CA 1
ATOM 622 C C . ILE A 1 85 ? -17.298 -4.521 12.957 1.00 85.12 85 ILE A C 1
ATOM 624 O O . ILE A 1 85 ? -18.099 -4.681 13.876 1.00 85.12 85 ILE A O 1
ATOM 628 N N . LYS A 1 86 ? -17.724 -4.291 11.709 1.00 83.81 86 LYS A N 1
ATOM 629 C CA . LYS A 1 86 ? -19.158 -4.267 11.382 1.00 83.81 86 LYS A CA 1
ATOM 630 C C . LYS A 1 86 ? -19.831 -5.603 11.693 1.00 83.81 86 LYS A C 1
ATOM 632 O O . LYS A 1 86 ? -20.913 -5.612 12.275 1.00 83.81 86 LYS A O 1
ATOM 637 N N . ARG A 1 87 ? -19.191 -6.725 11.345 1.00 80.75 87 ARG A N 1
ATOM 638 C CA . ARG A 1 87 ? -19.704 -8.071 11.641 1.00 80.75 87 ARG A CA 1
ATOM 639 C C . ARG A 1 87 ? -19.746 -8.372 13.138 1.00 80.75 87 ARG A C 1
ATOM 641 O O . ARG A 1 87 ? -20.678 -9.03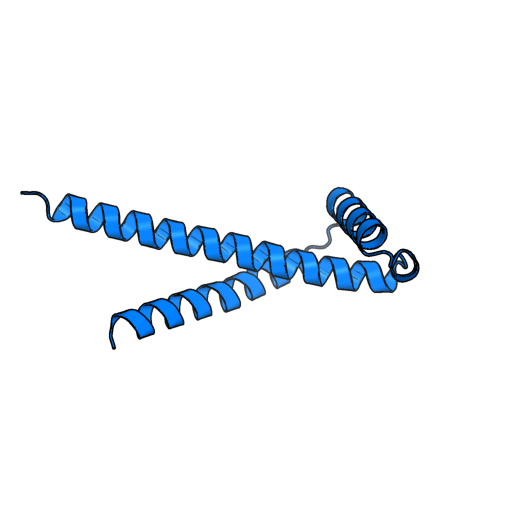3 13.578 1.00 80.75 87 ARG A O 1
ATOM 648 N N . SER A 1 88 ? -18.770 -7.933 13.931 1.00 78.50 88 SER A N 1
ATOM 649 C CA . SER A 1 88 ? -18.762 -8.174 15.381 1.00 78.50 88 SER A CA 1
ATOM 650 C C . SER A 1 88 ? -19.835 -7.358 16.100 1.00 78.50 88 SER A C 1
ATOM 652 O O . SER A 1 88 ? -20.517 -7.897 16.968 1.00 78.50 88 SER A O 1
ATOM 654 N N . ILE A 1 89 ? -20.050 -6.103 15.692 1.00 79.38 89 ILE A N 1
ATOM 655 C CA . ILE A 1 89 ? -21.129 -5.257 16.217 1.00 79.38 89 ILE A CA 1
ATOM 656 C C . ILE A 1 89 ? -22.495 -5.835 15.836 1.00 79.38 89 ILE A C 1
ATOM 658 O O . ILE A 1 89 ? -23.355 -5.954 16.701 1.00 79.38 89 ILE A O 1
ATOM 662 N N . ALA A 1 90 ? -22.682 -6.257 14.580 1.00 75.38 90 ALA A N 1
ATOM 663 C CA . ALA A 1 90 ? -23.923 -6.898 14.143 1.00 75.38 90 ALA A CA 1
ATOM 664 C C . ALA A 1 90 ? -24.205 -8.201 14.911 1.00 75.38 90 ALA A C 1
ATOM 666 O O . ALA A 1 90 ? -25.343 -8.448 15.289 1.00 75.38 90 ALA A O 1
ATOM 667 N N . ARG A 1 91 ? -23.167 -8.998 15.206 1.00 70.25 91 ARG A N 1
ATOM 668 C CA . ARG A 1 91 ? -23.294 -10.205 16.039 1.00 70.25 91 ARG A CA 1
ATOM 669 C C . ARG A 1 91 ? -23.621 -9.903 17.502 1.00 70.25 91 ARG A C 1
ATOM 671 O O . ARG A 1 91 ? -24.358 -10.664 18.104 1.00 70.25 91 ARG A O 1
ATOM 678 N N . LYS A 1 92 ? -23.104 -8.808 18.068 1.00 68.94 92 LYS A N 1
ATOM 679 C CA . LYS A 1 92 ? -23.449 -8.354 19.430 1.00 68.94 92 LYS A CA 1
ATOM 680 C C . LYS A 1 92 ? -24.842 -7.720 19.534 1.00 68.94 92 LYS A C 1
ATOM 682 O O . LYS A 1 92 ? -25.331 -7.566 20.644 1.00 68.94 92 LYS A O 1
ATOM 687 N N . ALA A 1 93 ? -25.438 -7.315 18.413 1.00 61.97 93 ALA A N 1
ATOM 688 C CA . ALA A 1 93 ? -26.764 -6.701 18.345 1.00 61.97 93 ALA A CA 1
ATOM 689 C C . ALA A 1 93 ? -27.874 -7.681 17.917 1.00 61.97 93 ALA A C 1
ATOM 691 O O . ALA A 1 93 ? -29.031 -7.275 17.826 1.00 61.97 93 ALA A O 1
ATOM 692 N N . ALA A 1 94 ? -27.532 -8.941 17.630 1.00 52.09 94 ALA A N 1
ATOM 693 C CA . ALA A 1 94 ? -28.511 -10.006 17.457 1.00 52.09 94 ALA A CA 1
ATOM 694 C C . ALA A 1 94 ? -28.987 -10.469 18.855 1.00 52.09 94 ALA A C 1
ATOM 696 O O . ALA A 1 94 ? -28.117 -10.718 19.695 1.00 52.09 94 ALA A O 1
ATOM 697 N N . PRO A 1 95 ? -30.310 -10.498 19.118 1.00 54.53 95 PRO A N 1
ATOM 698 C CA . PRO A 1 95 ? -30.892 -10.845 20.419 1.00 54.53 95 PRO A CA 1
ATOM 699 C C . PRO A 1 95 ? -30.672 -12.308 20.814 1.00 54.53 95 PRO A C 1
ATOM 701 O O . PRO A 1 95 ? -30.535 -13.158 19.903 1.00 54.53 95 PRO A O 1
#

pLDDT: mean 80.75, std 8.41, range [52.09, 91.75]

Sequence (95 aa):
MKKLGKCALNTIITLVGGWALANIVIRLPIEMPGFLDDGIRAMLNLTGHPELANPDDMEVLAMTAILIASIIVVGVLVTLANVIIKRSIARKAAP

Secondary structure (DSSP, 8-state):
-HHHHHHHHHHHHHHHHHHHHHHHHHHS--PPPHHHHHHHHHHHHHHT-GGG-SHHHHHHHHHHHHHHHHHHHHHHHHHHHHHHHHHHHHHHT--

Foldseek 3Di:
DVVVVVVVVLLVQLLVQLVVQLVVVLPPPDPLDVVLLVVVCVVCVVVVNNVLNDPVSSSVVSSVVSSVVSSVVSSVVSVVVVVVVVVVVVVVPDD